Protein AF-A0A963IN12-F1 (afdb_monomer_lite)

pLDDT: mean 83.19, std 14.22, range [46.44, 97.31]

Structure (mmCIF, N/CA/C/O backbone):
data_AF-A0A963IN12-F1
#
_entry.id   AF-A0A963IN12-F1
#
loop_
_atom_site.group_PDB
_atom_site.id
_atom_site.type_symbol
_atom_site.label_atom_id
_atom_site.label_alt_id
_atom_site.label_comp_id
_atom_site.label_asym_id
_atom_site.label_entity_id
_atom_site.label_seq_id
_atom_site.pdbx_PDB_ins_code
_atom_site.Cartn_x
_atom_site.Cartn_y
_atom_site.Cartn_z
_atom_site.occupancy
_atom_site.B_iso_or_equiv
_atom_site.auth_seq_id
_atom_site.auth_comp_id
_atom_site.auth_asym_id
_atom_site.auth_atom_id
_atom_site.pdbx_PDB_model_num
ATOM 1 N N . MET A 1 1 ? 0.944 -5.693 10.756 1.00 86.81 1 MET A N 1
ATOM 2 C CA . MET A 1 1 ? 0.252 -6.159 9.535 1.00 86.81 1 MET A CA 1
ATOM 3 C C . MET A 1 1 ? 0.901 -5.503 8.323 1.00 86.81 1 MET A C 1
ATOM 5 O O . MET A 1 1 ? 1.391 -4.388 8.464 1.00 86.81 1 MET A O 1
ATOM 9 N N . VAL A 1 2 ? 0.928 -6.185 7.177 1.00 91.00 2 VAL A N 1
ATOM 10 C CA . VAL A 1 2 ? 1.408 -5.658 5.886 1.00 91.00 2 VAL A CA 1
ATOM 11 C C . VAL A 1 2 ? 0.372 -6.001 4.830 1.00 91.00 2 VAL A C 1
ATOM 13 O O . VAL A 1 2 ? -0.129 -7.124 4.833 1.00 91.00 2 VAL A O 1
ATOM 16 N N . LEU A 1 3 ? 0.065 -5.052 3.955 1.00 93.19 3 LEU A N 1
ATOM 17 C CA . LEU A 1 3 ? -0.869 -5.197 2.848 1.00 93.19 3 LEU A CA 1
ATOM 18 C C . LEU A 1 3 ? -0.201 -4.715 1.565 1.00 93.19 3 LEU A C 1
ATOM 20 O O . LEU A 1 3 ? 0.446 -3.672 1.560 1.00 93.19 3 LEU A O 1
ATOM 24 N N . GLY A 1 4 ? -0.385 -5.460 0.483 1.00 91.19 4 GLY A N 1
ATOM 25 C CA . GLY A 1 4 ? 0.036 -5.075 -0.857 1.00 91.19 4 GLY A CA 1
ATOM 26 C C . GLY A 1 4 ? -0.912 -5.680 -1.879 1.00 91.19 4 GLY A C 1
ATOM 27 O O . GLY A 1 4 ? -1.500 -6.734 -1.623 1.00 91.19 4 GLY A O 1
ATOM 28 N N . THR A 1 5 ? -1.092 -4.997 -3.004 1.00 86.69 5 THR A N 1
ATOM 29 C CA . THR A 1 5 ? -1.897 -5.504 -4.118 1.00 86.69 5 THR A CA 1
ATOM 30 C C . THR A 1 5 ? -0.993 -5.849 -5.270 1.00 86.69 5 THR A C 1
ATOM 32 O O . THR A 1 5 ? -0.130 -5.076 -5.657 1.00 86.69 5 THR A O 1
ATOM 35 N N . ASP A 1 6 ? -1.245 -7.028 -5.815 1.00 81.81 6 ASP A N 1
ATOM 36 C CA . ASP A 1 6 ? -0.808 -7.402 -7.145 1.00 81.81 6 ASP A CA 1
ATOM 37 C C . ASP A 1 6 ? -1.932 -6.976 -8.105 1.00 81.81 6 ASP A C 1
ATOM 39 O O . ASP A 1 6 ? -2.324 -5.817 -8.060 1.00 81.81 6 ASP A O 1
ATOM 43 N N . HIS A 1 7 ? -2.555 -7.851 -8.896 1.00 87.25 7 HIS A N 1
ATOM 44 C CA . HIS A 1 7 ? -3.579 -7.408 -9.848 1.00 87.25 7 HIS A CA 1
ATOM 45 C C . HIS A 1 7 ? -4.905 -6.982 -9.193 1.00 87.25 7 HIS A C 1
ATOM 47 O O . HIS A 1 7 ? -5.484 -7.690 -8.367 1.00 87.25 7 HIS A O 1
ATOM 53 N N . ASN A 1 8 ? -5.456 -5.879 -9.691 1.00 85.69 8 ASN A N 1
ATOM 54 C CA . ASN A 1 8 ? -6.741 -5.296 -9.326 1.00 85.69 8 ASN A CA 1
ATOM 55 C C . ASN A 1 8 ? -7.891 -6.305 -9.437 1.00 85.69 8 ASN A C 1
ATOM 57 O O . ASN A 1 8 ? -8.755 -6.367 -8.571 1.00 85.69 8 ASN A O 1
ATOM 61 N N . VAL A 1 9 ? -7.862 -7.171 -10.455 1.00 86.50 9 VAL A N 1
ATOM 62 C CA . VAL A 1 9 ? -8.885 -8.214 -10.658 1.00 86.50 9 VAL A CA 1
ATOM 63 C C . VAL A 1 9 ? -8.920 -9.276 -9.554 1.00 86.50 9 VAL A C 1
ATOM 65 O O . VAL A 1 9 ? -9.888 -10.023 -9.459 1.00 86.50 9 VAL A O 1
ATOM 68 N N . PHE A 1 10 ? -7.885 -9.357 -8.714 1.00 86.56 10 PHE A N 1
ATOM 69 C CA . PHE A 1 10 ? -7.818 -10.298 -7.595 1.00 86.56 10 PHE A CA 1
ATOM 70 C C . PHE A 1 10 ? -8.123 -9.641 -6.243 1.00 86.56 10 PHE A C 1
ATOM 72 O O . PHE A 1 10 ? -8.025 -10.299 -5.204 1.00 86.56 10 PHE A O 1
ATOM 79 N N . GLN A 1 11 ? -8.531 -8.367 -6.230 1.00 90.62 11 GLN A N 1
ATOM 80 C CA . GLN A 1 11 ? -8.793 -7.648 -4.985 1.00 90.62 11 GLN A CA 1
ATOM 81 C C . GLN A 1 11 ? -10.042 -8.125 -4.246 1.00 90.62 11 GLN A C 1
ATOM 83 O O . GLN A 1 11 ? -10.101 -8.006 -3.026 1.00 90.62 11 GLN A O 1
ATOM 88 N N . ASP A 1 12 ? -11.021 -8.712 -4.933 1.00 91.19 12 ASP A N 1
ATOM 89 C CA . ASP A 1 12 ? -12.270 -9.146 -4.294 1.00 91.19 12 ASP A CA 1
ATOM 90 C C . ASP A 1 12 ? -12.028 -10.136 -3.147 1.00 91.19 12 ASP A C 1
ATOM 92 O O . ASP A 1 12 ? -12.638 -10.024 -2.083 1.00 91.19 12 ASP A O 1
ATOM 96 N N . GLY A 1 13 ? -11.098 -11.078 -3.332 1.00 90.44 13 GLY A N 1
ATOM 97 C CA . GLY A 1 13 ? -10.754 -12.061 -2.306 1.00 90.44 13 GLY A CA 1
ATOM 98 C C . GLY A 1 13 ? -10.105 -11.422 -1.078 1.00 90.44 13 GLY A C 1
ATOM 99 O O . GLY A 1 13 ? -10.513 -11.694 0.051 1.00 90.44 13 GLY A O 1
ATOM 100 N N . ILE A 1 14 ? -9.127 -10.532 -1.280 1.00 92.19 14 ILE A N 1
ATOM 101 C CA . ILE A 1 14 ? -8.468 -9.851 -0.157 1.00 92.19 14 ILE A CA 1
ATOM 102 C C . ILE A 1 14 ? -9.409 -8.843 0.517 1.00 92.19 14 ILE A C 1
ATOM 104 O O . ILE A 1 14 ? -9.373 -8.702 1.734 1.00 92.19 14 ILE A O 1
ATOM 108 N N . ASN A 1 15 ? -10.320 -8.212 -0.225 1.00 95.94 15 ASN A N 1
ATOM 109 C CA . ASN A 1 15 ? -11.309 -7.285 0.326 1.00 95.94 15 ASN A CA 1
ATOM 110 C C . ASN A 1 15 ? -12.312 -7.985 1.250 1.00 95.94 15 ASN A C 1
ATOM 112 O O . ASN A 1 15 ? -12.705 -7.415 2.266 1.00 95.94 15 ASN A O 1
ATOM 116 N N . GLN A 1 16 ? -12.671 -9.242 0.972 1.00 96.00 16 GLN A N 1
ATOM 117 C CA . GLN A 1 16 ? -13.456 -10.047 1.916 1.00 96.00 16 GLN A CA 1
ATOM 118 C C . GLN A 1 16 ? -12.703 -10.273 3.235 1.00 96.00 16 GLN A C 1
ATOM 120 O O . GLN A 1 16 ? -13.298 -10.181 4.310 1.00 96.00 16 GLN A O 1
ATOM 125 N N . ILE A 1 17 ? -11.389 -10.515 3.169 1.00 94.62 17 ILE A N 1
ATOM 126 C CA . ILE A 1 17 ? -10.542 -10.654 4.361 1.00 94.62 17 ILE A CA 1
ATOM 127 C C . ILE A 1 17 ? -10.451 -9.317 5.104 1.00 94.62 17 ILE A C 1
ATOM 129 O O . ILE A 1 17 ? -10.702 -9.293 6.308 1.00 94.62 17 ILE A O 1
ATOM 133 N N . ASN A 1 18 ? -10.167 -8.211 4.404 1.00 95.62 18 ASN A N 1
ATOM 134 C CA . ASN A 1 18 ? -10.078 -6.865 4.982 1.00 95.62 18 ASN A CA 1
ATOM 135 C C . ASN A 1 18 ? -11.358 -6.487 5.732 1.00 95.62 18 ASN A C 1
ATOM 137 O O . ASN A 1 18 ? -11.283 -6.045 6.880 1.00 95.62 18 ASN A O 1
ATOM 141 N N . ALA A 1 19 ? -12.524 -6.742 5.135 1.00 96.25 19 ALA A N 1
ATOM 142 C CA . ALA A 1 19 ? -13.812 -6.522 5.783 1.00 96.25 19 ALA A CA 1
ATOM 143 C C . ALA A 1 19 ? -13.945 -7.330 7.085 1.00 96.25 19 ALA A C 1
ATOM 145 O O . ALA A 1 19 ? -14.375 -6.792 8.105 1.00 96.25 19 ALA A O 1
ATOM 146 N N . GLY A 1 20 ? -13.515 -8.596 7.084 1.00 96.56 20 GLY A N 1
ATOM 147 C CA . GLY A 1 20 ? -13.538 -9.464 8.265 1.00 96.56 20 GLY A CA 1
ATOM 148 C C . GLY A 1 20 ? -12.624 -9.010 9.409 1.00 96.56 20 GLY A C 1
ATOM 149 O O . GLY A 1 20 ? -12.921 -9.291 10.568 1.00 96.56 20 GLY A O 1
ATOM 150 N N . ILE A 1 21 ? -11.540 -8.286 9.110 1.00 95.44 21 ILE A N 1
ATOM 151 C CA . ILE A 1 21 ? -10.586 -7.772 10.112 1.00 95.44 21 ILE A CA 1
ATOM 152 C C . ILE A 1 21 ? -10.726 -6.265 10.383 1.00 95.44 21 ILE A C 1
ATOM 154 O O . ILE A 1 21 ? -9.918 -5.696 11.122 1.00 95.44 21 ILE A O 1
ATOM 158 N N . GLY A 1 22 ? -11.743 -5.613 9.810 1.00 96.31 22 GLY A N 1
ATOM 159 C CA . GLY A 1 22 ? -12.018 -4.188 10.008 1.00 96.31 22 GLY A CA 1
ATOM 160 C C . GLY A 1 22 ? -10.968 -3.264 9.385 1.00 96.31 22 GLY A C 1
ATOM 161 O O . GLY A 1 22 ? -10.560 -2.282 10.001 1.00 96.31 22 GLY A O 1
ATOM 162 N N . ILE A 1 23 ? -10.503 -3.584 8.183 1.00 96.81 23 ILE A N 1
ATOM 163 C CA . ILE A 1 23 ? -9.571 -2.776 7.391 1.00 96.81 23 ILE A CA 1
ATOM 164 C C . ILE A 1 23 ? -10.301 -2.274 6.143 1.00 96.81 23 ILE A C 1
ATOM 166 O O . ILE A 1 23 ? -11.181 -2.963 5.630 1.00 96.81 23 ILE A O 1
ATOM 170 N N . ASN A 1 24 ? -9.958 -1.080 5.654 1.00 97.31 24 ASN A N 1
ATOM 171 C CA . ASN A 1 24 ? -10.543 -0.573 4.416 1.00 97.31 24 ASN A CA 1
ATOM 172 C C . ASN A 1 24 ? -10.197 -1.484 3.228 1.00 97.31 24 ASN A C 1
ATOM 174 O O . ASN A 1 24 ? -9.199 -2.205 3.219 1.00 97.31 24 ASN A O 1
ATOM 178 N N . ASN A 1 25 ? -11.030 -1.453 2.198 1.00 96.25 25 ASN A N 1
ATOM 179 C CA . ASN A 1 25 ? -10.788 -2.246 1.003 1.00 96.25 25 ASN A CA 1
ATOM 180 C C . ASN A 1 25 ? -9.659 -1.644 0.163 1.00 96.25 25 ASN A C 1
ATOM 182 O O . ASN A 1 25 ? -9.449 -0.430 0.148 1.00 96.25 25 ASN A O 1
ATOM 186 N N . PHE A 1 26 ? -8.978 -2.507 -0.581 1.00 95.44 26 PHE A N 1
ATOM 187 C CA . PHE A 1 26 ? -8.249 -2.085 -1.763 1.00 95.44 26 PHE A CA 1
ATOM 188 C C . PHE A 1 26 ? -9.217 -1.444 -2.760 1.00 95.44 26 PHE A C 1
ATOM 190 O O . PHE A 1 26 ? -10.387 -1.838 -2.847 1.00 95.44 26 PHE A O 1
ATOM 197 N N . SER A 1 27 ? -8.744 -0.433 -3.484 1.00 92.75 27 SER A N 1
ATOM 198 C CA . SER A 1 27 ? -9.568 0.298 -4.448 1.00 92.75 27 SER A CA 1
ATOM 199 C C . SER A 1 27 ? -8.740 0.926 -5.566 1.00 92.75 27 SER A C 1
ATOM 201 O O . SER A 1 27 ? -7.513 0.948 -5.510 1.00 92.75 27 SER A O 1
ATOM 203 N N . GLY A 1 28 ? -9.426 1.464 -6.575 1.00 90.38 28 GLY A N 1
ATOM 204 C CA . GLY A 1 28 ? -8.795 2.152 -7.696 1.00 90.38 28 GLY A CA 1
ATOM 205 C C . GLY A 1 28 ? -8.049 1.210 -8.637 1.00 90.38 28 GLY A C 1
ATOM 206 O O . GLY A 1 28 ? -8.248 0.000 -8.631 1.00 90.38 28 GLY 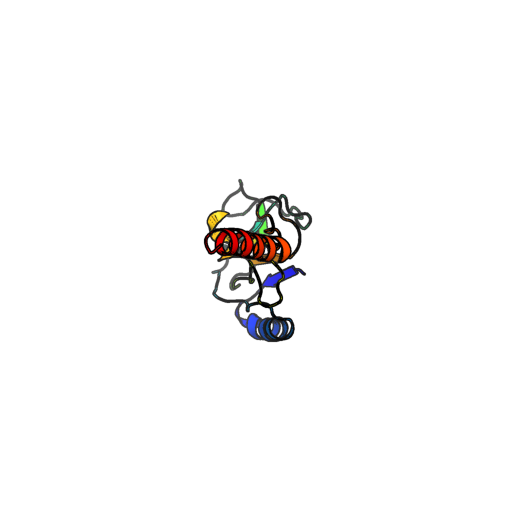A O 1
ATOM 207 N N . PHE A 1 29 ? -7.233 1.795 -9.504 1.00 89.81 29 PHE A N 1
ATOM 208 C CA . PHE A 1 29 ? -6.467 1.064 -10.499 1.00 89.81 29 PHE A CA 1
ATOM 209 C C . PHE A 1 29 ? -5.201 1.842 -10.842 1.00 89.81 29 PHE A C 1
ATOM 211 O O . PHE A 1 29 ? -5.254 3.048 -11.096 1.00 89.81 29 PHE A O 1
ATOM 218 N N . PHE A 1 30 ? -4.086 1.131 -10.902 1.00 87.69 30 PHE A N 1
ATOM 219 C CA . PHE A 1 30 ? -2.810 1.612 -11.375 1.00 87.69 30 PHE A CA 1
ATOM 220 C C . PHE A 1 30 ? -2.252 0.666 -12.435 1.00 87.69 30 PHE A C 1
ATOM 222 O O . PHE A 1 30 ? -2.146 -0.544 -12.241 1.00 87.69 30 PHE A O 1
ATOM 229 N N . GLY A 1 31 ? -1.825 1.256 -13.547 1.00 78.00 31 GLY A N 1
ATOM 230 C CA . GLY A 1 31 ? -0.930 0.595 -14.482 1.00 78.00 31 GLY A CA 1
ATOM 231 C C . GLY A 1 31 ? -1.426 0.479 -15.920 1.00 78.00 31 GLY A C 1
ATOM 232 O O . GLY A 1 31 ? -2.609 0.387 -16.229 1.00 78.00 31 GLY A O 1
ATOM 233 N N . ILE A 1 32 ? -0.431 0.483 -16.802 1.00 64.81 32 ILE A N 1
ATOM 234 C CA . ILE A 1 32 ? -0.394 -0.180 -18.102 1.00 64.81 32 ILE A CA 1
ATOM 235 C C . ILE A 1 32 ? 1.065 -0.651 -18.212 1.00 64.81 32 ILE A C 1
ATOM 237 O O . ILE A 1 32 ? 1.982 0.134 -17.960 1.00 64.81 32 ILE A O 1
ATOM 241 N N . PHE A 1 33 ? 1.311 -1.928 -18.508 1.00 55.31 33 PHE A N 1
ATOM 242 C CA . PHE A 1 33 ? 2.675 -2.441 -18.711 1.00 55.31 33 PHE A CA 1
ATOM 243 C C . PHE A 1 33 ? 3.418 -1.576 -19.757 1.00 55.31 33 PHE A C 1
ATOM 245 O O . PHE A 1 33 ? 2.794 -1.230 -20.764 1.00 55.31 33 PHE A O 1
ATOM 252 N N . PRO A 1 34 ? 4.715 -1.229 -19.597 1.00 52.78 34 PRO A N 1
ATOM 253 C CA . PRO A 1 34 ? 5.707 -1.768 -18.656 1.00 52.78 34 PRO A CA 1
ATOM 254 C C . PRO A 1 34 ? 6.065 -0.858 -17.463 1.00 52.78 34 PRO A C 1
ATOM 256 O O . PRO A 1 34 ? 7.044 -1.125 -16.772 1.00 52.78 34 PRO A O 1
ATOM 259 N N . THR A 1 35 ? 5.338 0.231 -17.202 1.00 61.16 35 THR A N 1
ATOM 260 C CA . THR A 1 35 ? 5.726 1.248 -16.196 1.00 61.16 35 THR A CA 1
ATOM 261 C C . THR A 1 35 ? 5.300 0.909 -14.764 1.00 61.16 35 THR A C 1
ATOM 263 O O . THR A 1 35 ? 4.954 1.786 -13.976 1.00 61.16 35 THR A O 1
ATOM 266 N N . SER A 1 36 ? 5.303 -0.370 -14.420 1.00 76.31 36 SER A N 1
ATOM 267 C CA . SER A 1 36 ? 4.727 -0.893 -13.182 1.00 76.31 36 SER A CA 1
ATOM 268 C C . SER A 1 36 ? 5.778 -0.972 -12.089 1.00 76.31 36 SER A C 1
ATOM 270 O O . SER A 1 36 ? 6.246 -2.039 -11.714 1.00 76.31 36 SER A O 1
ATOM 272 N N . GLN A 1 37 ? 6.224 0.184 -11.622 1.00 88.38 37 GLN A N 1
ATOM 273 C CA . GLN A 1 37 ? 7.104 0.272 -10.468 1.00 88.38 37 GLN A CA 1
ATOM 274 C C . GLN A 1 37 ? 6.528 1.267 -9.474 1.00 88.38 37 GLN A C 1
ATOM 276 O O . GLN A 1 37 ? 6.078 2.350 -9.852 1.00 88.38 37 GLN A O 1
ATOM 281 N N . ALA A 1 38 ? 6.556 0.886 -8.203 1.00 91.19 38 ALA A N 1
ATOM 282 C CA . ALA A 1 38 ? 6.164 1.746 -7.100 1.00 91.19 38 ALA A CA 1
ATOM 283 C C . ALA A 1 38 ? 7.424 2.245 -6.395 1.00 91.19 38 ALA A C 1
ATOM 285 O O . ALA A 1 38 ? 8.321 1.454 -6.091 1.00 91.19 38 ALA A O 1
ATOM 286 N N . VAL A 1 39 ? 7.486 3.548 -6.129 1.00 92.88 39 VAL A N 1
ATOM 287 C CA . VAL A 1 39 ? 8.573 4.153 -5.352 1.00 92.88 39 VAL A CA 1
ATOM 288 C C . VAL A 1 39 ? 8.510 3.580 -3.943 1.00 92.88 39 VAL A C 1
ATOM 290 O O . VAL A 1 39 ? 7.434 3.535 -3.349 1.00 92.88 39 VAL A O 1
ATOM 293 N N . VAL A 1 40 ? 9.644 3.131 -3.411 1.00 93.12 40 VAL A N 1
ATOM 294 C CA . VAL A 1 40 ? 9.721 2.523 -2.077 1.00 93.12 40 VAL A CA 1
ATOM 295 C C . VAL A 1 40 ? 10.342 3.490 -1.077 1.00 93.12 40 VAL A C 1
ATOM 297 O O . VAL A 1 40 ? 11.301 4.200 -1.383 1.00 93.12 40 VAL A O 1
ATOM 300 N N . ASP A 1 41 ? 9.806 3.509 0.138 1.00 91.94 41 ASP A N 1
ATOM 301 C CA . ASP A 1 41 ? 10.437 4.181 1.265 1.00 91.94 41 ASP A CA 1
ATOM 302 C C . ASP A 1 41 ? 11.693 3.412 1.691 1.00 91.94 41 ASP A C 1
ATOM 304 O O . ASP A 1 41 ? 11.621 2.381 2.360 1.00 91.94 41 ASP A O 1
ATOM 308 N N . THR A 1 42 ? 12.862 3.931 1.323 1.00 90.56 42 THR A N 1
ATOM 309 C CA . THR A 1 42 ? 14.155 3.307 1.632 1.00 90.56 42 THR A CA 1
ATOM 310 C C . THR A 1 42 ? 14.509 3.337 3.116 1.00 90.56 42 THR A C 1
ATOM 312 O O . THR A 1 42 ? 15.463 2.679 3.523 1.00 90.56 42 THR A O 1
ATOM 315 N N . LEU A 1 43 ? 13.784 4.118 3.925 1.00 87.19 43 LEU A N 1
ATOM 316 C CA . LEU A 1 43 ? 13.954 4.161 5.379 1.00 87.19 43 LEU A CA 1
ATOM 317 C C . LEU A 1 43 ? 13.091 3.118 6.104 1.00 87.19 43 LEU A C 1
ATOM 319 O O . LEU A 1 43 ? 13.227 2.951 7.316 1.00 87.19 43 LEU A O 1
ATOM 323 N N . SER A 1 44 ? 12.214 2.411 5.387 1.00 85.69 44 SER A N 1
ATOM 324 C CA . SER A 1 44 ? 11.420 1.323 5.951 1.00 85.69 44 SER A CA 1
ATOM 325 C C . SER A 1 44 ? 12.307 0.121 6.301 1.00 85.69 44 SER A C 1
ATOM 327 O O . SER A 1 44 ? 13.140 -0.281 5.486 1.00 85.69 44 SER A O 1
ATOM 329 N N . PRO A 1 45 ? 12.093 -0.549 7.451 1.00 83.56 45 PRO A N 1
ATOM 330 C CA . PRO A 1 45 ? 12.810 -1.782 7.788 1.00 83.56 45 PRO A CA 1
ATOM 331 C C . PRO A 1 45 ? 12.471 -2.960 6.858 1.00 83.56 45 PRO A C 1
ATOM 333 O O . PRO A 1 45 ? 13.142 -3.986 6.905 1.00 83.56 45 PRO A O 1
ATOM 336 N N . LEU A 1 46 ? 11.428 -2.835 6.030 1.00 81.44 46 LEU A N 1
ATOM 337 C CA . LEU A 1 46 ? 11.059 -3.828 5.018 1.00 81.44 46 LEU A CA 1
ATOM 338 C C . LEU A 1 46 ? 11.751 -3.601 3.669 1.00 81.44 46 LEU A C 1
ATOM 340 O O . LEU A 1 46 ? 11.554 -4.391 2.746 1.00 81.44 46 LEU A O 1
ATOM 344 N N . TYR A 1 47 ? 12.520 -2.520 3.522 1.00 86.88 47 TYR A N 1
ATOM 345 C CA . TYR A 1 47 ? 13.184 -2.215 2.266 1.00 86.88 47 TYR A CA 1
ATOM 346 C C . TYR A 1 47 ? 14.291 -3.233 1.969 1.00 86.88 47 TYR A C 1
ATOM 348 O O . TYR A 1 47 ? 15.248 -3.387 2.729 1.00 86.88 47 TYR A O 1
ATOM 356 N N . VAL A 1 48 ? 14.172 -3.890 0.815 1.00 85.38 48 VAL A N 1
ATOM 357 C CA . VAL A 1 48 ? 15.227 -4.716 0.227 1.00 85.38 48 VAL A CA 1
ATOM 358 C C . VAL A 1 48 ? 15.617 -4.088 -1.113 1.00 85.38 48 VAL A C 1
ATOM 360 O O . VAL A 1 48 ? 14.751 -3.931 -1.975 1.00 85.38 48 VAL A O 1
ATOM 363 N N . PRO A 1 49 ? 16.891 -3.710 -1.315 1.00 85.50 49 PRO A N 1
ATOM 364 C CA . PRO A 1 49 ? 17.324 -3.057 -2.542 1.00 85.50 49 PRO A CA 1
ATOM 365 C C . PRO A 1 49 ? 17.262 -4.017 -3.733 1.00 85.50 49 PRO A C 1
ATOM 367 O O . PRO A 1 49 ? 17.916 -5.058 -3.736 1.00 85.50 49 PRO A O 1
ATOM 370 N N . ILE A 1 50 ? 16.512 -3.629 -4.767 1.00 85.44 50 ILE A N 1
ATOM 371 C CA . ILE A 1 50 ? 16.444 -4.348 -6.052 1.00 85.44 50 ILE A CA 1
ATOM 372 C C . ILE A 1 50 ? 17.040 -3.548 -7.221 1.00 85.44 50 ILE A C 1
ATOM 374 O O . ILE A 1 50 ? 17.105 -4.044 -8.343 1.00 85.44 50 ILE A O 1
ATOM 378 N N . GLY A 1 51 ? 17.487 -2.319 -6.953 1.00 86.00 51 GLY A N 1
ATOM 379 C CA . GLY A 1 51 ? 17.957 -1.365 -7.952 1.00 86.00 51 GLY A CA 1
ATOM 380 C C . GLY A 1 51 ? 17.035 -0.147 -8.080 1.00 86.00 51 GLY A C 1
ATOM 381 O O . GLY A 1 51 ? 15.969 -0.091 -7.460 1.00 86.00 51 GLY A O 1
ATOM 382 N N . PRO A 1 52 ? 17.458 0.858 -8.861 1.00 91.38 52 PRO A N 1
ATOM 383 C CA . PRO A 1 52 ? 16.689 2.077 -9.030 1.00 91.38 52 PRO A CA 1
ATOM 384 C C . PRO A 1 52 ? 15.447 1.857 -9.905 1.00 91.38 52 PRO A C 1
ATOM 386 O O . PRO A 1 52 ? 15.352 0.879 -10.651 1.00 91.38 52 PRO A O 1
ATOM 389 N N . CYS A 1 53 ? 14.515 2.807 -9.864 1.00 88.81 53 CYS A N 1
ATOM 390 C CA . CYS A 1 53 ? 13.372 2.807 -10.771 1.00 88.81 53 CYS A CA 1
ATOM 391 C C . CYS A 1 53 ? 13.837 2.948 -12.231 1.00 88.81 53 CYS A C 1
ATOM 393 O O . CYS A 1 53 ? 14.685 3.779 -12.557 1.00 88.81 53 CYS A O 1
ATOM 395 N N . THR A 1 54 ? 13.222 2.198 -13.140 1.00 86.62 54 THR A N 1
ATOM 396 C CA . THR A 1 54 ? 13.480 2.236 -14.583 1.00 86.62 54 THR A CA 1
ATOM 397 C C . THR A 1 54 ? 13.179 3.609 -15.180 1.00 86.62 54 THR A C 1
ATOM 399 O O . THR A 1 54 ? 13.917 4.083 -16.038 1.00 86.62 54 THR A O 1
ATOM 402 N N . THR A 1 55 ? 12.111 4.267 -14.725 1.00 82.75 55 THR A N 1
ATOM 403 C CA . THR A 1 55 ? 11.695 5.590 -15.222 1.00 82.75 55 THR A CA 1
ATOM 404 C C . THR A 1 55 ? 12.457 6.745 -14.575 1.00 82.75 55 THR A C 1
ATOM 406 O O . THR A 1 55 ? 12.484 7.843 -15.128 1.00 82.75 55 THR A O 1
ATOM 409 N N . ASN A 1 56 ? 13.079 6.519 -13.414 1.00 87.19 56 ASN A N 1
ATOM 410 C CA . ASN A 1 56 ? 13.843 7.528 -12.691 1.00 87.19 56 ASN A CA 1
ATOM 411 C C . ASN A 1 56 ? 14.950 6.880 -11.850 1.00 87.19 56 ASN A C 1
ATOM 413 O O . ASN A 1 56 ? 14.711 6.392 -10.746 1.00 87.19 56 ASN A O 1
ATOM 417 N N . ALA A 1 57 ? 16.184 6.959 -12.349 1.00 90.56 57 ALA A N 1
ATOM 418 C CA . ALA A 1 57 ? 17.338 6.338 -11.712 1.00 90.56 57 ALA A CA 1
ATOM 419 C C . ALA A 1 57 ? 17.702 6.927 -10.330 1.00 90.56 57 ALA A C 1
ATOM 421 O O . ALA A 1 57 ? 18.473 6.320 -9.589 1.00 90.56 57 ALA A O 1
ATOM 422 N N . SER A 1 58 ? 17.175 8.104 -9.973 1.00 91.38 58 SER A N 1
ATOM 423 C CA . SER A 1 58 ? 17.404 8.739 -8.668 1.00 91.38 58 SER A CA 1
ATOM 424 C C . SER A 1 58 ? 16.487 8.209 -7.563 1.00 91.38 58 SER A C 1
ATOM 426 O O . SER A 1 58 ? 16.703 8.529 -6.396 1.00 91.38 58 SER A O 1
ATOM 428 N N . LEU A 1 59 ? 15.470 7.419 -7.907 1.00 91.56 59 LEU A N 1
ATOM 429 C CA . LEU A 1 59 ? 14.528 6.827 -6.962 1.00 91.56 59 LEU A CA 1
ATOM 430 C C . LEU A 1 59 ? 14.785 5.325 -6.819 1.00 91.56 59 LEU A C 1
ATOM 432 O O . LEU A 1 59 ? 15.299 4.679 -7.732 1.00 91.56 59 LEU A O 1
ATOM 436 N N . GLN A 1 60 ? 14.406 4.768 -5.670 1.00 93.31 60 GLN A N 1
ATOM 437 C CA . GLN A 1 60 ? 14.354 3.322 -5.462 1.00 93.31 60 GLN A CA 1
ATOM 438 C C . GLN A 1 60 ? 12.913 2.854 -5.633 1.00 93.31 60 GLN A C 1
ATOM 440 O O . GLN A 1 60 ? 11.986 3.524 -5.170 1.00 93.31 60 GLN A O 1
ATOM 445 N N . CYS A 1 61 ? 12.728 1.709 -6.281 1.00 91.12 61 CYS A N 1
ATOM 446 C CA . CYS A 1 61 ? 11.409 1.147 -6.531 1.00 91.12 61 CYS A CA 1
ATOM 447 C C . CYS A 1 61 ? 11.357 -0.335 -6.189 1.00 91.12 61 CYS A C 1
ATOM 449 O O . CYS A 1 61 ? 12.378 -1.018 -6.186 1.00 91.12 61 CYS A O 1
ATOM 451 N N . ILE A 1 62 ? 10.144 -0.832 -5.973 1.00 89.88 62 ILE A N 1
ATOM 452 C CA . ILE A 1 62 ? 9.827 -2.250 -6.120 1.00 89.88 62 ILE A CA 1
ATOM 453 C C . ILE A 1 62 ? 9.202 -2.494 -7.493 1.00 89.88 62 ILE A C 1
ATOM 455 O O . ILE A 1 62 ? 8.563 -1.605 -8.064 1.00 89.88 62 ILE A O 1
ATOM 459 N N . ASN A 1 63 ? 9.375 -3.708 -8.014 1.00 86.25 63 ASN A N 1
ATOM 460 C CA . ASN A 1 63 ? 8.587 -4.144 -9.157 1.00 86.25 63 ASN A CA 1
ATOM 461 C C . ASN A 1 63 ? 7.149 -4.339 -8.697 1.00 86.25 63 ASN A C 1
ATOM 463 O O . ASN A 1 63 ? 6.896 -5.019 -7.703 1.00 86.25 63 ASN A O 1
ATOM 467 N N . ASP A 1 64 ? 6.243 -3.726 -9.434 1.00 83.44 64 ASP A N 1
ATOM 468 C CA . ASP A 1 64 ? 4.813 -3.825 -9.243 1.00 83.44 64 ASP A CA 1
ATOM 469 C C . ASP A 1 64 ? 4.188 -4.411 -10.514 1.00 83.44 64 ASP A C 1
ATOM 471 O O . ASP A 1 64 ? 4.832 -4.507 -11.565 1.00 83.44 64 ASP A O 1
ATOM 475 N N . ASN A 1 65 ? 2.942 -4.852 -10.446 1.00 77.19 65 ASN A N 1
ATOM 476 C CA . ASN A 1 65 ? 2.279 -5.431 -11.605 1.00 77.19 65 ASN A CA 1
ATOM 477 C C . ASN A 1 65 ? 1.575 -4.376 -12.472 1.00 77.19 65 ASN A C 1
ATOM 479 O O . ASN A 1 65 ? 1.302 -3.246 -12.083 1.00 77.19 65 ASN A O 1
ATOM 483 N N . SER A 1 66 ? 1.301 -4.753 -13.712 1.00 78.12 66 SER A N 1
ATOM 484 C CA . SER A 1 66 ? 0.697 -3.955 -14.776 1.00 78.12 66 SER A CA 1
ATOM 485 C C . SER A 1 66 ? -0.719 -3.462 -14.541 1.00 78.12 66 SER A C 1
ATOM 487 O O . SER A 1 66 ? -1.166 -2.598 -15.292 1.00 78.12 66 SER A O 1
ATOM 489 N N . THR A 1 67 ? -1.425 -3.999 -13.552 1.00 85.25 67 THR A N 1
ATOM 490 C CA . THR A 1 67 ? -2.854 -3.737 -13.355 1.00 85.25 67 THR A CA 1
ATOM 491 C C . THR A 1 67 ? -3.220 -3.725 -11.880 1.00 85.25 67 THR A C 1
ATOM 493 O O . THR A 1 67 ? -4.230 -4.308 -11.509 1.00 85.25 67 THR A O 1
ATOM 496 N N . THR A 1 68 ? -2.398 -3.140 -11.015 1.00 89.81 68 THR A N 1
ATOM 497 C CA . THR A 1 68 ? -2.630 -3.148 -9.566 1.00 89.81 68 THR A CA 1
ATOM 498 C C . THR A 1 68 ? -3.732 -2.181 -9.156 1.00 89.81 68 THR A C 1
ATOM 500 O O . THR A 1 68 ? -4.247 -1.437 -9.982 1.00 89.81 68 THR A O 1
ATOM 503 N N . GLY A 1 69 ? -4.192 -2.223 -7.909 1.00 91.56 69 GLY A N 1
ATOM 504 C CA . GLY A 1 69 ? -4.923 -1.074 -7.358 1.00 91.56 69 GLY A CA 1
ATOM 505 C C . GLY A 1 69 ? -4.147 -0.483 -6.202 1.00 91.56 69 GLY A C 1
ATOM 506 O O . GLY A 1 69 ? -2.922 -0.581 -6.166 1.00 91.56 69 GLY A O 1
ATOM 507 N N . PHE A 1 70 ? -4.852 0.099 -5.243 1.00 94.06 70 PHE A N 1
ATOM 508 C CA . PHE A 1 70 ? -4.230 0.787 -4.123 1.00 94.06 70 PHE A CA 1
ATOM 509 C C . PHE A 1 70 ? -4.535 0.075 -2.811 1.00 94.06 70 PHE A C 1
ATOM 511 O 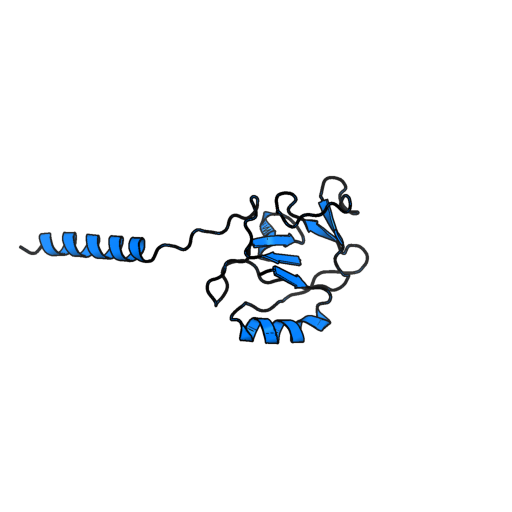O . PHE A 1 70 ? -5.693 -0.197 -2.484 1.00 94.06 70 PHE A O 1
ATOM 518 N N . ALA A 1 71 ? -3.475 -0.241 -2.071 1.00 95.44 71 ALA A N 1
ATOM 519 C CA . ALA A 1 71 ? -3.553 -0.723 -0.706 1.00 95.44 71 ALA A CA 1
ATOM 520 C C . ALA A 1 71 ? -4.142 0.362 0.205 1.00 95.44 71 ALA A C 1
ATOM 522 O O . ALA A 1 71 ? -3.818 1.541 0.051 1.00 95.44 71 ALA A O 1
ATOM 523 N N . PRO A 1 72 ? -4.978 -0.010 1.186 1.00 96.31 72 PRO A N 1
ATOM 524 C CA . PRO A 1 72 ? -5.463 0.954 2.156 1.00 96.31 72 PRO A CA 1
ATOM 525 C C . PRO A 1 72 ? -4.295 1.471 3.006 1.00 96.31 72 PRO A C 1
ATOM 527 O O . PRO A 1 72 ? -3.496 0.697 3.537 1.00 96.31 72 PRO A O 1
ATOM 530 N N . ALA A 1 73 ? -4.232 2.786 3.181 1.00 95.50 73 ALA A N 1
ATOM 531 C CA . ALA A 1 73 ? -3.318 3.456 4.096 1.00 95.50 73 ALA A CA 1
ATOM 532 C C . ALA A 1 73 ? -4.095 4.403 5.027 1.00 95.50 73 ALA A C 1
ATOM 534 O O . ALA A 1 73 ? -5.295 4.628 4.864 1.00 95.50 73 ALA A O 1
ATOM 535 N N . GLY A 1 74 ? -3.423 4.932 6.046 1.00 94.31 74 GLY A N 1
ATOM 536 C CA . GLY A 1 74 ? -4.011 5.793 7.069 1.00 94.31 74 GLY A CA 1
ATOM 537 C C . GLY A 1 74 ? -4.716 5.021 8.186 1.00 94.31 74 GLY A C 1
ATOM 538 O O . GLY A 1 74 ? -4.505 3.818 8.365 1.00 94.31 74 GLY A O 1
ATOM 539 N N . LEU A 1 75 ? -5.548 5.725 8.960 1.00 94.00 75 LEU A N 1
ATOM 540 C CA . LEU A 1 75 ? -6.319 5.142 10.060 1.00 94.00 75 LEU A CA 1
ATOM 541 C C . LEU A 1 75 ? -7.407 4.208 9.520 1.00 94.00 75 LEU A C 1
ATOM 543 O O . LEU A 1 75 ? -8.238 4.607 8.707 1.00 94.00 75 LEU A O 1
ATOM 547 N N . GLN A 1 76 ? -7.410 2.976 10.008 1.00 95.56 76 GLN A N 1
ATOM 548 C CA . GLN A 1 76 ? -8.335 1.931 9.595 1.00 95.56 76 GLN A CA 1
ATOM 549 C C . GLN A 1 76 ? -9.495 1.778 10.589 1.00 95.56 76 GLN A C 1
ATOM 551 O O . GLN A 1 76 ? -9.352 2.161 11.755 1.00 95.56 76 GLN A O 1
ATOM 556 N N . PRO A 1 77 ? -10.635 1.186 10.173 1.00 95.25 77 PRO A N 1
ATOM 557 C CA . PRO A 1 77 ? -11.800 1.002 11.043 1.00 95.25 77 PRO A CA 1
ATOM 558 C C . PRO A 1 77 ? -11.509 0.246 12.348 1.00 95.25 77 PRO A C 1
ATOM 560 O O . PRO A 1 77 ? -12.120 0.531 13.375 1.00 95.25 77 PRO A O 1
ATOM 563 N N . ASN A 1 78 ? -10.550 -0.681 12.343 1.00 93.50 78 ASN A N 1
ATOM 564 C CA . ASN A 1 78 ? -10.115 -1.419 13.530 1.00 93.50 78 ASN A CA 1
ATOM 565 C C . ASN A 1 78 ? -9.125 -0.653 14.435 1.00 93.50 78 ASN A C 1
ATOM 567 O O . ASN A 1 78 ? -8.585 -1.231 15.378 1.00 93.50 78 ASN A O 1
ATOM 571 N N . GLY A 1 79 ? -8.861 0.625 14.153 1.00 91.31 79 GLY A N 1
ATOM 572 C CA . GLY A 1 79 ? -7.986 1.493 14.941 1.00 91.31 79 GLY A CA 1
ATOM 573 C C . GLY A 1 79 ? -6.492 1.368 14.630 1.00 91.31 79 GLY A C 1
ATOM 574 O O . GLY A 1 79 ? -5.700 2.117 15.200 1.00 91.31 79 GLY A O 1
ATOM 575 N N . GLN A 1 80 ? -6.081 0.467 13.733 1.00 91.38 80 GLN A N 1
ATOM 576 C CA . GLN A 1 80 ? -4.694 0.415 13.266 1.00 91.38 80 GLN A CA 1
ATOM 577 C C . GLN A 1 80 ? -4.421 1.550 12.280 1.00 91.38 80 GLN A C 1
ATOM 579 O O . GLN A 1 80 ? -5.281 1.916 11.484 1.00 91.38 80 GLN A O 1
ATOM 584 N N . PHE A 1 81 ? -3.204 2.082 12.297 1.00 92.69 81 PHE A N 1
ATOM 585 C CA . PHE A 1 81 ? -2.743 3.015 11.278 1.00 92.69 81 PHE A CA 1
ATOM 586 C C . PHE A 1 81 ? -1.801 2.290 10.318 1.00 92.69 81 PHE A C 1
ATOM 588 O O . PHE A 1 81 ? -0.857 1.629 10.754 1.00 92.69 81 PHE A O 1
ATOM 595 N N . LEU A 1 82 ? -2.072 2.396 9.020 1.00 93.81 82 LEU A N 1
ATOM 596 C CA . LEU A 1 82 ? -1.252 1.817 7.963 1.00 93.81 82 LEU A CA 1
ATOM 597 C C . LEU A 1 82 ? -0.432 2.911 7.285 1.00 93.81 82 LEU A C 1
ATOM 599 O O . LEU A 1 82 ? -0.977 3.836 6.690 1.00 93.81 82 LEU A O 1
ATOM 603 N N . THR A 1 83 ? 0.885 2.813 7.379 1.00 93.62 83 THR A N 1
ATOM 604 C CA . THR A 1 83 ? 1.838 3.716 6.741 1.00 93.62 83 THR A CA 1
ATOM 605 C C . THR A 1 83 ? 2.181 3.186 5.345 1.00 93.62 83 THR A C 1
ATOM 607 O O . THR A 1 83 ? 2.392 1.979 5.187 1.00 93.62 83 THR A O 1
ATOM 610 N N . PRO A 1 84 ? 2.222 4.034 4.304 1.00 94.44 84 PRO A N 1
ATOM 611 C CA . PRO A 1 84 ? 2.716 3.625 2.996 1.00 94.44 84 PRO A CA 1
ATOM 612 C C . PRO A 1 84 ? 4.178 3.173 3.090 1.00 94.44 84 PRO A C 1
ATOM 614 O O . PRO A 1 84 ? 4.998 3.821 3.732 1.00 94.44 84 PRO A O 1
ATOM 617 N N . VAL A 1 85 ? 4.517 2.069 2.434 1.00 93.50 85 VAL A N 1
ATOM 618 C CA . VAL A 1 85 ? 5.895 1.560 2.304 1.00 93.50 85 VAL A CA 1
ATOM 619 C C . VAL A 1 85 ? 6.345 1.597 0.848 1.00 93.50 85 VAL A C 1
ATOM 621 O O . VAL A 1 85 ? 7.510 1.872 0.575 1.00 93.50 85 VAL A O 1
ATOM 624 N N . ALA A 1 86 ? 5.426 1.379 -0.090 1.00 93.38 86 ALA A N 1
ATOM 625 C CA . ALA A 1 86 ? 5.635 1.646 -1.506 1.00 93.38 86 ALA A CA 1
ATOM 626 C C . ALA A 1 86 ? 4.396 2.328 -2.086 1.00 93.38 86 ALA A C 1
ATOM 628 O O . ALA A 1 86 ? 3.279 2.023 -1.667 1.00 93.38 86 ALA A O 1
ATOM 629 N N . TYR A 1 87 ? 4.580 3.251 -3.024 1.00 93.50 87 TYR A N 1
ATOM 630 C CA . TYR A 1 87 ? 3.499 4.076 -3.559 1.00 93.50 87 TYR A CA 1
ATOM 631 C C . TYR A 1 87 ? 3.761 4.526 -4.994 1.00 93.50 87 TYR A C 1
ATOM 633 O O . TYR A 1 87 ? 4.903 4.627 -5.453 1.00 93.50 87 TYR A O 1
ATOM 641 N N . HIS A 1 88 ? 2.683 4.842 -5.702 1.00 91.88 88 HIS A N 1
ATOM 642 C CA . HIS A 1 88 ? 2.743 5.453 -7.022 1.00 91.88 88 HIS A CA 1
ATOM 643 C C . HIS A 1 88 ? 2.647 6.980 -6.916 1.00 91.88 88 HIS A C 1
ATOM 645 O O . HIS A 1 88 ? 1.863 7.532 -6.142 1.00 91.88 88 HIS A O 1
ATOM 651 N N . GLY A 1 89 ? 3.441 7.688 -7.719 1.00 89.81 89 GLY A N 1
ATOM 652 C CA . GLY A 1 89 ? 3.502 9.150 -7.693 1.00 89.81 89 GLY A CA 1
ATOM 653 C C . GLY A 1 89 ? 4.583 9.675 -6.751 1.00 89.81 89 GLY A C 1
ATOM 654 O O . GLY A 1 89 ? 5.753 9.325 -6.894 1.00 89.81 89 GLY A O 1
ATOM 655 N N . THR A 1 90 ? 4.216 10.562 -5.827 1.00 90.69 90 THR A N 1
ATOM 656 C CA . THR A 1 90 ? 5.155 11.256 -4.933 1.00 90.69 90 THR A CA 1
ATOM 657 C C . THR A 1 90 ? 4.833 10.980 -3.468 1.00 90.69 90 THR A C 1
ATOM 659 O O . THR A 1 90 ? 3.765 10.478 -3.124 1.00 90.69 90 THR A O 1
ATOM 662 N N . THR A 1 91 ? 5.746 11.362 -2.574 1.00 91.69 91 THR A N 1
ATOM 663 C CA . THR A 1 91 ? 5.557 11.224 -1.123 1.00 91.69 91 THR A CA 1
ATOM 664 C C . THR A 1 91 ? 4.279 11.915 -0.630 1.00 91.69 91 THR A C 1
ATOM 666 O O . THR A 1 91 ? 3.627 11.413 0.279 1.00 91.69 91 THR A O 1
ATOM 669 N N . SER A 1 92 ? 3.862 13.026 -1.251 1.00 93.38 92 SER A N 1
ATOM 670 C CA . SER A 1 92 ? 2.636 13.742 -0.871 1.00 93.38 92 SER A CA 1
ATOM 671 C C . SER A 1 92 ? 1.343 13.018 -1.256 1.00 93.38 92 SER A C 1
ATOM 673 O O . SER A 1 92 ? 0.306 13.319 -0.682 1.00 93.38 92 SER A O 1
ATOM 675 N N . THR A 1 93 ? 1.387 12.086 -2.212 1.00 93.44 93 THR A N 1
ATOM 676 C CA . THR A 1 93 ? 0.228 11.284 -2.650 1.00 93.44 93 THR A CA 1
ATOM 677 C C . THR A 1 93 ? 0.293 9.844 -2.143 1.00 93.44 93 THR A C 1
ATOM 679 O O . THR A 1 93 ? -0.510 9.007 -2.545 1.00 93.44 93 THR A O 1
ATOM 682 N N . ALA A 1 94 ? 1.266 9.523 -1.285 1.00 94.25 94 ALA A N 1
ATOM 683 C CA . ALA A 1 94 ? 1.581 8.146 -0.919 1.00 94.25 94 ALA A CA 1
ATOM 684 C C . ALA A 1 94 ? 0.455 7.431 -0.156 1.00 94.25 94 ALA A C 1
ATOM 686 O O . ALA A 1 94 ? 0.332 6.217 -0.264 1.00 94.25 94 ALA A O 1
ATOM 687 N N . PHE A 1 95 ? -0.365 8.168 0.599 1.00 94.88 95 PHE A N 1
ATOM 688 C CA . PHE A 1 95 ? -1.507 7.598 1.321 1.00 94.88 95 PHE A CA 1
ATOM 689 C C . PHE A 1 95 ? -2.690 7.258 0.410 1.00 94.88 95 PHE A C 1
ATOM 691 O O . PHE A 1 95 ? -3.422 6.320 0.710 1.00 94.88 95 PHE A O 1
ATOM 698 N N . ASP A 1 96 ? -2.852 7.979 -0.699 1.00 94.81 96 ASP A N 1
ATOM 699 C CA . ASP A 1 96 ? -3.939 7.739 -1.653 1.00 94.81 96 ASP A CA 1
ATOM 700 C C . ASP A 1 96 ? -3.551 6.674 -2.689 1.00 94.81 96 ASP A C 1
ATOM 702 O O . ASP A 1 96 ? -4.395 5.914 -3.156 1.00 94.81 96 ASP A O 1
ATOM 706 N N . ASN A 1 97 ? -2.256 6.591 -3.009 1.00 94.00 97 ASN A N 1
ATOM 707 C CA . ASN A 1 97 ? -1.712 5.739 -4.065 1.00 94.00 97 ASN A CA 1
ATOM 708 C C . ASN A 1 97 ? -0.738 4.682 -3.517 1.00 94.00 97 ASN A C 1
ATOM 710 O O . ASN A 1 97 ? 0.301 4.410 -4.125 1.00 94.00 97 ASN A O 1
ATOM 714 N N . ALA A 1 98 ? -1.003 4.128 -2.334 1.00 94.75 98 ALA A N 1
ATOM 715 C CA . ALA A 1 98 ? -0.129 3.113 -1.755 1.00 94.75 98 ALA A CA 1
ATOM 716 C C . ALA A 1 98 ? -0.192 1.818 -2.582 1.00 94.75 98 ALA A C 1
ATOM 718 O O . ALA A 1 98 ? -1.260 1.252 -2.782 1.00 94.75 98 ALA A O 1
ATOM 719 N N . ALA A 1 99 ? 0.957 1.305 -3.012 1.00 93.81 99 ALA A N 1
ATOM 720 C CA . ALA A 1 99 ? 1.084 -0.046 -3.560 1.00 93.81 99 ALA A CA 1
ATOM 721 C C . ALA A 1 99 ? 1.225 -1.077 -2.426 1.00 93.81 99 ALA A C 1
ATOM 723 O O . ALA A 1 99 ? 0.673 -2.177 -2.480 1.00 93.81 99 ALA A O 1
ATOM 724 N N . VAL A 1 100 ? 1.946 -0.691 -1.367 1.00 93.81 100 VAL A N 1
ATOM 725 C CA . VAL A 1 100 ? 2.162 -1.480 -0.151 1.00 93.81 100 VAL A CA 1
ATOM 726 C C . VAL A 1 100 ? 2.034 -0.564 1.060 1.00 93.81 100 VAL A C 1
ATOM 728 O O . VAL A 1 100 ? 2.649 0.502 1.086 1.00 93.81 100 VAL A O 1
ATOM 731 N N . ALA A 1 101 ? 1.297 -0.992 2.083 1.00 94.44 101 ALA A N 1
ATOM 732 C CA . ALA A 1 101 ? 1.177 -0.296 3.360 1.00 94.44 101 ALA A CA 1
ATOM 733 C C . ALA A 1 101 ? 1.354 -1.258 4.545 1.00 94.44 101 ALA A C 1
ATOM 735 O O . ALA A 1 101 ? 1.071 -2.455 4.450 1.00 94.44 101 ALA A O 1
ATOM 736 N N . ALA A 1 102 ? 1.834 -0.758 5.681 1.00 93.06 102 ALA A N 1
ATOM 737 C CA . ALA A 1 102 ? 2.101 -1.576 6.857 1.00 93.06 102 ALA A CA 1
ATOM 738 C C . ALA A 1 102 ? 1.848 -0.829 8.167 1.00 93.06 102 ALA A C 1
ATOM 740 O O . ALA A 1 102 ? 1.895 0.386 8.230 1.00 93.06 102 ALA A O 1
ATOM 741 N N . THR A 1 103 ? 1.646 -1.561 9.261 1.00 90.00 103 THR A N 1
ATOM 742 C CA . THR A 1 103 ? 1.595 -0.964 10.612 1.00 90.00 103 THR A CA 1
ATOM 743 C C . THR A 1 103 ? 2.983 -0.690 11.198 1.00 90.00 103 THR A C 1
ATOM 745 O O . THR A 1 103 ? 3.100 -0.399 12.386 1.00 90.00 103 THR A O 1
ATOM 748 N N . PHE A 1 104 ? 4.052 -0.907 10.432 1.00 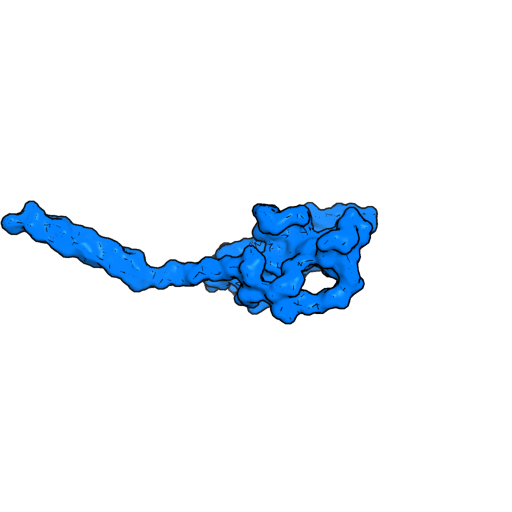82.31 104 PHE A N 1
ATOM 749 C CA . PHE A 1 104 ? 5.411 -0.679 10.907 1.00 82.31 104 PHE A CA 1
ATOM 750 C C . PHE A 1 104 ? 5.759 0.803 10.828 1.00 82.31 104 PHE A C 1
ATOM 752 O O . PHE A 1 104 ? 5.224 1.544 10.003 1.00 82.31 104 PHE A O 1
ATOM 759 N N . ASN A 1 105 ? 6.688 1.226 11.681 1.00 72.00 105 ASN A N 1
ATOM 760 C CA . ASN A 1 105 ? 7.183 2.589 11.633 1.00 72.00 105 ASN A CA 1
ATOM 761 C C . ASN A 1 105 ? 7.948 2.809 10.326 1.00 72.00 105 ASN A C 1
ATOM 763 O O . ASN A 1 105 ? 8.977 2.177 10.084 1.00 72.00 105 ASN A O 1
ATOM 767 N N . SER A 1 106 ? 7.438 3.729 9.516 1.00 79.25 106 SER A N 1
ATOM 768 C CA . SER A 1 106 ? 8.197 4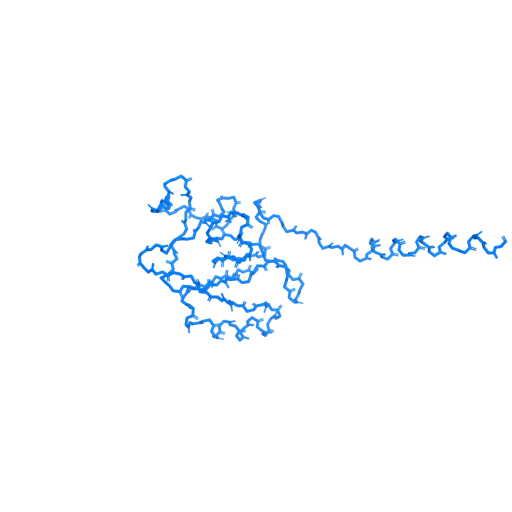.406 8.476 1.00 79.25 106 SER A CA 1
ATOM 769 C C . SER A 1 106 ? 8.698 5.725 9.059 1.00 79.25 106 SER A C 1
ATOM 771 O O . SER A 1 106 ? 7.948 6.443 9.722 1.00 79.25 106 SER A O 1
ATOM 773 N N . VAL A 1 107 ? 9.970 6.049 8.824 1.00 83.69 107 VAL A N 1
ATOM 774 C CA . VAL A 1 107 ? 10.513 7.370 9.186 1.00 83.69 107 VAL A CA 1
ATOM 775 C C . VAL A 1 107 ? 9.892 8.454 8.301 1.00 83.69 107 VAL A C 1
ATOM 777 O O . VAL A 1 107 ? 9.618 9.555 8.770 1.00 83.69 107 VAL A O 1
ATOM 780 N N . THR A 1 108 ? 9.640 8.124 7.033 1.00 87.75 108 THR A N 1
ATOM 781 C CA . THR A 1 108 ? 9.027 9.017 6.043 1.00 87.75 1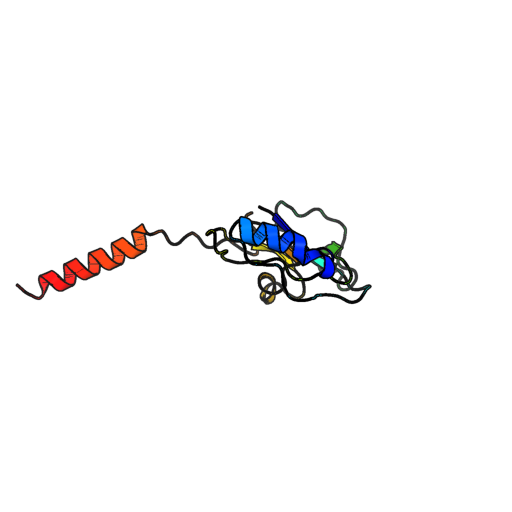08 THR A CA 1
ATOM 782 C C . THR A 1 108 ? 7.548 9.270 6.346 1.00 87.75 108 THR A C 1
ATOM 784 O O . THR A 1 108 ? 7.062 10.388 6.185 1.00 87.75 108 THR A O 1
ATOM 787 N N . PHE A 1 109 ? 6.837 8.250 6.831 1.00 88.94 109 PHE A N 1
ATOM 788 C CA . PHE A 1 109 ? 5.410 8.287 7.142 1.00 88.94 109 PHE A CA 1
ATOM 789 C C . PHE A 1 109 ? 5.179 7.886 8.603 1.00 88.94 109 PHE A C 1
ATOM 791 O O . PHE A 1 109 ? 4.755 6.760 8.876 1.00 88.94 109 PHE A O 1
ATOM 798 N N . PRO A 1 110 ? 5.479 8.775 9.565 1.00 80.75 110 PRO A N 1
ATOM 799 C CA . PRO A 1 110 ? 5.320 8.455 10.971 1.00 80.75 110 PRO A CA 1
ATOM 800 C C . PRO A 1 110 ? 3.852 8.190 11.296 1.00 80.75 110 PRO A C 1
ATOM 802 O O . PRO A 1 110 ? 2.956 8.947 10.916 1.00 80.75 110 PRO A O 1
ATOM 805 N N . THR A 1 111 ? 3.616 7.112 12.037 1.00 81.31 111 THR A N 1
ATOM 806 C CA . THR A 1 111 ? 2.299 6.806 12.586 1.00 81.31 111 THR A CA 1
ATOM 807 C C . THR A 1 111 ? 1.907 7.902 13.580 1.00 81.31 111 THR A C 1
ATOM 809 O O . THR A 1 111 ? 2.670 8.153 14.518 1.00 81.31 111 THR A O 1
ATOM 812 N N . PRO A 1 112 ? 0.740 8.552 13.425 1.00 79.00 112 PRO A N 1
ATOM 813 C CA . PRO A 1 112 ? 0.234 9.467 14.437 1.00 79.00 112 PRO A CA 1
ATOM 814 C C . PRO A 1 112 ? 0.101 8.736 15.772 1.00 79.00 112 PRO A C 1
ATOM 816 O O . PRO A 1 112 ? -0.419 7.617 15.814 1.00 79.00 112 PRO A O 1
ATOM 819 N N . GLU A 1 113 ? 0.547 9.357 16.866 1.00 68.81 113 GLU A N 1
ATOM 820 C CA . GLU A 1 113 ? 0.265 8.800 18.185 1.00 68.81 113 GLU A CA 1
ATOM 821 C C . GLU A 1 113 ? -1.256 8.686 18.360 1.00 68.81 113 GLU A C 1
ATOM 823 O O . GLU A 1 113 ? -1.983 9.631 18.024 1.00 68.81 113 GLU A O 1
ATOM 828 N N . PRO A 1 114 ? -1.771 7.556 18.879 1.00 62.94 114 PRO A N 1
ATOM 829 C CA . PRO A 1 114 ? -3.174 7.474 19.231 1.00 62.94 114 PRO A CA 1
ATOM 830 C C . PRO A 1 114 ? -3.470 8.612 20.204 1.00 62.94 114 PRO A C 1
ATOM 832 O O . PRO A 1 114 ? -2.851 8.694 21.268 1.00 62.94 114 PRO A O 1
ATOM 835 N N . ALA A 1 115 ? -4.396 9.504 19.843 1.00 58.38 115 ALA A N 1
ATOM 836 C CA . ALA A 1 115 ? -4.828 10.565 20.739 1.00 58.38 115 ALA A CA 1
ATOM 837 C C . ALA A 1 115 ? -5.294 9.909 22.043 1.00 58.38 115 ALA A C 1
ATOM 839 O O . ALA A 1 115 ? -6.314 9.218 22.073 1.00 58.38 115 ALA A O 1
ATOM 840 N N . SER A 1 116 ? -4.509 10.061 23.111 1.00 53.34 116 SER A N 1
ATOM 841 C CA . SER A 1 116 ? -4.811 9.396 24.373 1.00 53.34 116 SER A CA 1
ATOM 842 C C . SER A 1 116 ? -6.178 9.890 24.856 1.00 53.34 116 SER A C 1
ATOM 844 O O . SER A 1 116 ? -6.336 11.099 25.055 1.00 53.34 116 SER A O 1
ATOM 846 N N . PRO A 1 117 ? -7.164 9.005 25.104 1.00 56.78 117 PRO A N 1
ATOM 847 C CA . PRO A 1 117 ? -8.489 9.411 25.583 1.00 56.78 117 PRO A CA 1
ATOM 848 C C . PRO A 1 117 ? -8.414 10.254 26.867 1.00 56.78 117 PRO A C 1
ATOM 850 O O . PRO A 1 117 ? -9.258 11.113 27.114 1.00 56.78 117 PRO A O 1
ATOM 853 N N . ALA A 1 118 ? -7.356 10.047 27.658 1.00 56.91 118 ALA A N 1
ATOM 854 C CA . ALA A 1 118 ? -7.046 10.795 28.869 1.00 56.91 118 ALA A CA 1
ATOM 855 C C . ALA A 1 118 ? -6.830 12.305 28.637 1.00 56.91 118 ALA A C 1
ATOM 857 O O . ALA A 1 118 ? -7.206 13.103 29.493 1.00 56.91 118 ALA A O 1
ATOM 858 N N . LEU A 1 119 ? -6.281 12.719 27.490 1.00 55.66 119 LEU A N 1
ATOM 859 C CA . LEU A 1 119 ? -6.057 14.137 27.169 1.00 55.66 119 LEU A CA 1
ATOM 860 C C . LEU A 1 119 ? -7.363 14.847 26.789 1.00 55.66 119 LEU A C 1
ATOM 862 O O . LEU A 1 119 ? -7.605 15.968 27.237 1.00 55.66 119 LEU A O 1
ATOM 866 N N . LEU A 1 120 ? -8.245 14.175 26.040 1.00 52.94 120 LEU A N 1
ATOM 867 C CA . LEU A 1 120 ? -9.579 14.695 25.714 1.00 52.94 120 LEU A CA 1
ATOM 868 C C . LEU A 1 120 ? -10.479 14.782 26.955 1.00 52.94 120 LEU A C 1
ATOM 870 O O . LEU A 1 120 ? -11.142 15.799 27.169 1.00 52.94 120 LEU A O 1
ATOM 874 N N . LEU A 1 121 ? -10.466 13.756 27.810 1.00 56.59 121 LEU A N 1
ATOM 875 C CA . LEU A 1 121 ? -11.226 13.752 29.064 1.00 56.59 121 LEU A CA 1
ATOM 876 C C . LEU A 1 121 ? -10.667 14.752 30.088 1.00 56.59 121 LEU A C 1
ATOM 878 O O . LEU A 1 121 ? -11.441 15.401 30.791 1.00 56.59 121 LEU A O 1
ATOM 882 N N . GLY A 1 122 ? -9.344 14.935 30.143 1.00 57.75 122 GLY A N 1
ATOM 883 C CA . GLY A 1 122 ? -8.696 15.943 30.986 1.00 57.75 122 GLY A CA 1
ATOM 884 C C . GLY A 1 122 ? -9.050 17.377 30.578 1.00 57.75 122 GLY A C 1
ATOM 885 O O . GLY A 1 122 ? -9.358 18.204 31.439 1.00 57.75 122 GLY A O 1
ATOM 886 N N . ALA A 1 123 ? -9.095 17.663 29.273 1.00 57.53 123 ALA A N 1
ATOM 887 C CA . ALA A 1 123 ? -9.508 18.967 28.755 1.00 57.53 123 ALA A CA 1
ATOM 888 C C . ALA A 1 123 ? -10.982 19.279 29.081 1.00 57.53 123 ALA A C 1
ATOM 890 O O . ALA A 1 123 ? -11.293 20.369 29.566 1.00 57.53 123 ALA A O 1
ATOM 891 N N . LEU A 1 124 ? -11.884 18.307 28.904 1.00 58.81 124 LEU A N 1
ATOM 892 C CA . LEU A 1 124 ? -13.306 18.438 29.254 1.00 58.81 124 LEU A CA 1
ATOM 893 C C . LEU A 1 124 ? -13.533 18.571 30.773 1.00 58.81 124 LEU A C 1
ATOM 895 O O . LEU A 1 124 ? -14.370 19.365 31.212 1.00 58.81 124 LEU A O 1
ATOM 899 N N . GLY A 1 125 ? -12.758 17.849 31.586 1.00 58.12 125 GLY A N 1
ATOM 900 C CA . GLY A 1 125 ? -12.802 17.933 33.047 1.00 58.12 125 GLY A CA 1
ATOM 901 C C . GLY A 1 125 ? -12.394 19.310 33.578 1.00 58.12 125 GLY A C 1
ATOM 902 O O . GLY A 1 125 ? -13.080 19.868 34.438 1.00 58.12 125 GLY A O 1
ATOM 903 N N . LEU A 1 126 ? -11.342 19.914 33.020 1.00 57.72 126 LEU A N 1
ATOM 904 C CA . LEU A 1 126 ? -10.882 21.254 33.405 1.00 57.72 126 LEU A CA 1
ATOM 905 C C . LEU A 1 126 ? -11.903 22.345 33.049 1.00 57.72 126 LEU A C 1
ATOM 907 O O . LEU A 1 126 ? -12.174 23.219 33.873 1.00 57.72 126 LEU A O 1
ATOM 911 N N . LEU A 1 127 ? -12.549 22.261 31.884 1.00 58.56 127 LEU A N 1
ATOM 912 C CA . LEU A 1 127 ? -13.623 23.182 31.482 1.00 58.56 127 LEU A CA 1
ATOM 913 C C . LEU A 1 127 ? -14.817 23.168 32.456 1.00 58.56 127 LEU A C 1
ATOM 915 O O . LEU A 1 127 ? -15.387 24.222 32.757 1.00 58.56 127 LEU A O 1
ATOM 919 N N . SER A 1 128 ? -15.156 22.004 33.019 1.00 57.81 128 SER A N 1
ATOM 920 C CA . SER A 1 128 ? -16.238 21.879 34.008 1.00 57.81 128 SER A CA 1
ATOM 921 C C . SER A 1 128 ? -15.915 22.543 35.360 1.00 57.81 128 SER A C 1
ATOM 923 O O . SER A 1 128 ? -16.805 23.098 36.012 1.00 57.81 128 SER A O 1
ATOM 925 N N . LEU A 1 129 ? -14.638 22.570 35.757 1.00 56.84 129 LEU A N 1
ATOM 926 C CA . LEU A 1 129 ? -14.166 23.198 36.998 1.00 56.84 129 LEU A CA 1
ATOM 927 C C . LEU A 1 129 ? -14.184 24.733 36.916 1.00 56.84 129 LEU A C 1
ATOM 929 O O . LEU A 1 129 ? -14.540 25.398 37.892 1.00 56.84 129 LEU A O 1
ATOM 933 N N . PHE A 1 130 ? -13.880 25.309 35.749 1.00 58.06 130 PHE A N 1
ATOM 934 C CA . PHE A 1 130 ? -13.947 26.762 35.539 1.00 58.06 130 PHE A CA 1
ATOM 935 C C . PHE A 1 130 ? -15.382 27.284 35.385 1.00 58.06 130 PHE A C 1
ATOM 937 O O . PHE A 1 130 ? -15.685 28.382 35.855 1.00 58.06 130 PHE A O 1
ATOM 944 N N . ALA A 1 131 ? -16.292 26.498 34.804 1.00 57.97 131 ALA A N 1
ATOM 945 C CA . ALA A 1 131 ? -17.705 26.868 34.703 1.00 57.97 131 ALA A CA 1
ATOM 946 C C . ALA A 1 131 ? -18.414 26.878 36.072 1.00 57.97 131 ALA A C 1
ATOM 948 O O . ALA A 1 131 ? -19.290 27.710 36.314 1.00 57.97 131 ALA A O 1
ATOM 949 N N . ARG A 1 132 ? -18.011 25.993 36.994 1.00 54.59 132 ARG A N 1
ATOM 950 C CA . ARG A 1 132 ? -18.620 25.885 38.330 1.00 54.59 132 ARG A CA 1
ATOM 951 C C . ARG A 1 132 ? -18.223 27.028 39.271 1.00 54.59 132 ARG A C 1
ATOM 953 O O . ARG A 1 132 ? -19.016 27.406 40.123 1.00 54.59 132 ARG A O 1
ATOM 960 N N . ARG A 1 133 ? -17.041 27.627 39.080 1.00 54.28 133 ARG A N 1
ATOM 961 C CA . ARG A 1 133 ? -16.526 28.735 39.911 1.00 54.28 133 ARG A CA 1
ATOM 962 C C . ARG A 1 133 ? -17.129 30.110 39.601 1.00 54.28 133 ARG A C 1
ATOM 964 O O . ARG A 1 133 ? -16.940 31.029 40.382 1.00 54.28 133 ARG A O 1
ATOM 971 N N . ARG A 1 134 ? -17.843 30.263 38.479 1.00 55.22 134 ARG A N 1
ATOM 972 C CA . ARG A 1 134 ? -18.527 31.513 38.082 1.00 55.22 134 ARG A CA 1
ATOM 973 C C . ARG A 1 134 ? -19.983 31.614 38.562 1.00 55.22 134 ARG A C 1
ATOM 975 O O . ARG A 1 134 ? -20.642 32.599 38.256 1.00 55.22 134 ARG A O 1
ATOM 982 N N . ARG A 1 135 ? -20.497 30.593 39.258 1.00 52.53 135 ARG A N 1
ATOM 983 C CA . ARG A 1 135 ? -21.890 30.506 39.741 1.00 52.53 135 ARG A CA 1
ATOM 984 C C . ARG A 1 135 ? -22.013 30.463 41.276 1.00 52.53 135 ARG A C 1
ATOM 986 O O . ARG A 1 135 ? -23.057 30.054 41.775 1.00 52.53 135 ARG A O 1
ATOM 993 N N . SER A 1 136 ? -20.975 30.850 42.015 1.00 46.44 136 SER A N 1
ATOM 994 C CA . SER A 1 136 ? -21.018 31.026 43.477 1.00 46.44 136 SER A CA 1
ATOM 995 C C . SER A 1 136 ? -20.729 32.467 43.845 1.00 46.44 136 SER A C 1
ATOM 997 O O . SER A 1 136 ? -19.895 33.074 43.137 1.00 46.44 136 SER A O 1
#

Secondary structure (DSSP, 8-st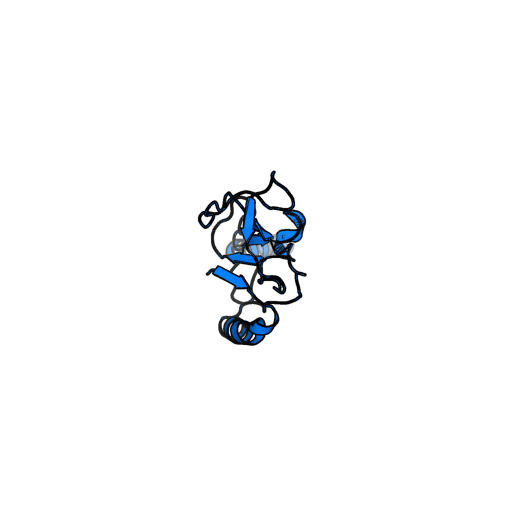ate):
-EEE-SBGGGHHHHHHHHHHHT-PPPEEEE--TT--EEEE-TTSTT-----B-SS-TTSBEEE--TTEEE---EE-TTS-EEEEEEESS-GGGTTTSEEEEESSPPSSSPPPPP--HHHHHHHHHHHHHHHHTT--

Sequence (136 aa):
MVLGTDHNVFQDGINQINAGIGINNFSGFFGIFPTSQAVVDTLSPLYVPIGPCTTNASLQCINDNSTTGFAPAGLQPNGQFLTPVAYHGTTSTAFDNAAVAATFNSVTFPTPEPASPALLLGALGLLSLFARRRRS

Radius of gyration: 19.91 Å; chains: 1; bounding box: 40×44×62 Å

Foldseek 3Di:
DKDAWAAPVPQVVVQVVCVVQQFHGFDDKDAAPPQQWWFFQCQDPPDDFPAARPVDNVTTTDGGYHITTADAAAQTRNRQGWFAGTFPDDLVCCRVGGRMTDSDARPSGGDPDDPPVCVVVVVVVVVVVVVVVVPD